Protein AF-A0AAV6TTL6-F1 (afdb_monomer_lite)

Organism: NCBI:txid931172

Structure (mmCIF, N/CA/C/O backbone):
data_AF-A0AAV6TTL6-F1
#
_entry.id   AF-A0AAV6TTL6-F1
#
loop_
_atom_site.group_PDB
_atom_site.id
_atom_site.type_symbol
_atom_site.label_atom_id
_atom_site.label_alt_id
_atom_site.label_comp_id
_atom_site.label_asym_id
_atom_site.label_entity_id
_atom_site.label_seq_id
_atom_site.pdbx_PDB_ins_code
_atom_site.Cartn_x
_atom_site.Cartn_y
_atom_site.Cartn_z
_atom_site.occupancy
_atom_site.B_iso_or_equiv
_atom_site.auth_seq_id
_atom_site.auth_comp_id
_atom_site.auth_asym_id
_atom_site.auth_atom_id
_atom_site.pdbx_PDB_model_num
ATOM 1 N N . MET A 1 1 ? -12.980 -9.043 17.197 1.00 67.25 1 MET A N 1
ATOM 2 C CA . MET A 1 1 ? -14.043 -9.750 16.443 1.00 67.25 1 MET A CA 1
ATOM 3 C C . MET A 1 1 ? -14.489 -9.001 15.184 1.00 67.25 1 MET A C 1
ATOM 5 O O . MET A 1 1 ? -14.545 -9.623 14.133 1.00 67.25 1 MET A O 1
ATOM 9 N N . GLN A 1 2 ? -14.723 -7.683 15.247 1.00 85.81 2 GLN A N 1
ATOM 10 C CA . GLN A 1 2 ? -15.204 -6.877 14.107 1.00 85.81 2 GLN A CA 1
ATOM 11 C C . GLN A 1 2 ? -14.284 -6.899 12.868 1.00 85.81 2 GLN A C 1
ATOM 13 O O . GLN A 1 2 ? -14.775 -7.007 11.749 1.00 85.81 2 GLN A O 1
ATOM 18 N N . ASP A 1 3 ? -12.959 -6.893 13.049 1.00 88.44 3 ASP A N 1
ATOM 19 C CA . ASP A 1 3 ? -12.009 -6.937 11.922 1.00 88.44 3 ASP A CA 1
ATOM 20 C C . ASP A 1 3 ? -12.083 -8.240 11.119 1.00 88.44 3 ASP A C 1
ATOM 22 O O . ASP A 1 3 ? -11.993 -8.213 9.893 1.00 88.44 3 ASP A O 1
ATOM 26 N N . ARG A 1 4 ? -12.277 -9.377 11.798 1.00 91.75 4 ARG A N 1
ATOM 27 C CA . ARG A 1 4 ? -12.425 -10.680 11.135 1.00 91.75 4 ARG A CA 1
ATOM 28 C C . ARG A 1 4 ? -13.728 -10.729 10.341 1.00 91.75 4 ARG A C 1
ATOM 30 O O . ARG A 1 4 ? -13.709 -11.139 9.189 1.00 91.75 4 ARG A O 1
ATOM 37 N N . ALA A 1 5 ? -14.825 -10.239 10.921 1.00 94.50 5 ALA A N 1
ATOM 38 C CA . ALA A 1 5 ? -16.115 -10.160 10.238 1.00 94.50 5 ALA A CA 1
ATOM 39 C C . ALA A 1 5 ? -16.056 -9.258 8.991 1.00 94.50 5 ALA A C 1
ATOM 41 O O . ALA A 1 5 ? -16.547 -9.637 7.930 1.00 94.50 5 ALA A O 1
ATOM 42 N N . LEU A 1 6 ? -15.396 -8.098 9.086 1.00 93.75 6 LEU A N 1
ATOM 43 C CA . LEU A 1 6 ? -15.210 -7.189 7.954 1.00 93.75 6 LEU A CA 1
ATOM 44 C C . LEU A 1 6 ? -14.358 -7.821 6.845 1.00 93.75 6 LEU A C 1
ATOM 46 O O . LEU A 1 6 ? -14.684 -7.688 5.670 1.00 93.75 6 LEU A O 1
ATOM 50 N N . LEU A 1 7 ? -13.282 -8.521 7.212 1.00 93.00 7 LEU A N 1
ATOM 51 C CA . LEU A 1 7 ? -12.421 -9.206 6.250 1.00 93.00 7 LEU A CA 1
ATOM 52 C C . LEU A 1 7 ? -13.174 -10.317 5.508 1.00 93.00 7 LEU A C 1
ATOM 54 O O . LEU A 1 7 ? -13.081 -10.399 4.287 1.00 93.00 7 LEU A O 1
ATOM 58 N N . VAL A 1 8 ? -13.956 -11.124 6.230 1.00 94.81 8 VAL A N 1
ATOM 59 C CA . VAL A 1 8 ? -14.787 -12.190 5.649 1.00 94.81 8 VAL A CA 1
ATOM 60 C C . VAL A 1 8 ? -15.866 -11.609 4.734 1.00 94.81 8 VAL A C 1
ATOM 62 O O . VAL A 1 8 ? -16.072 -12.109 3.633 1.00 94.81 8 VAL A O 1
ATOM 65 N N . LYS A 1 9 ? -16.496 -10.495 5.121 1.00 95.56 9 LYS A N 1
ATOM 66 C CA . LYS A 1 9 ? -17.422 -9.768 4.243 1.00 95.56 9 LYS A CA 1
ATOM 67 C C . LYS A 1 9 ? -16.733 -9.314 2.949 1.00 95.56 9 LYS A C 1
ATOM 69 O O . LYS A 1 9 ? -17.241 -9.568 1.863 1.00 95.56 9 LYS A O 1
ATOM 74 N N . CYS A 1 10 ? -15.547 -8.705 3.048 1.00 94.31 10 CYS A N 1
ATOM 75 C CA . CYS A 1 10 ? -14.767 -8.308 1.873 1.00 94.31 10 CYS A CA 1
ATOM 76 C C . CYS A 1 10 ? -14.357 -9.499 0.992 1.00 94.31 10 CYS A C 1
ATOM 78 O O . CYS A 1 10 ? -14.200 -9.311 -0.211 1.00 94.31 10 CYS A O 1
ATOM 80 N N . TYR A 1 11 ? -14.169 -10.689 1.569 1.00 96.50 11 TYR A N 1
ATOM 81 C CA . TYR A 1 11 ? -13.831 -11.913 0.841 1.00 96.50 11 TYR A CA 1
ATOM 82 C C . TYR A 1 11 ? -14.969 -12.379 -0.065 1.00 96.50 11 TYR A C 1
ATOM 84 O O . TYR A 1 11 ? -14.757 -12.555 -1.264 1.00 96.50 11 TYR A O 1
ATOM 92 N N . TYR A 1 12 ? -16.185 -12.471 0.473 1.00 96.50 12 TYR A N 1
ATOM 93 C CA . TYR A 1 12 ? -17.356 -12.862 -0.314 1.00 96.50 12 TYR A CA 1
ATOM 94 C C . TYR A 1 12 ? -17.741 -11.814 -1.364 1.00 96.50 12 TYR A C 1
ATOM 96 O O . TYR A 1 12 ? -18.096 -12.167 -2.480 1.00 96.50 12 TYR A O 1
ATOM 104 N N . GLU A 1 13 ? -17.587 -10.524 -1.061 1.00 95.06 13 GLU A N 1
ATOM 105 C CA . GLU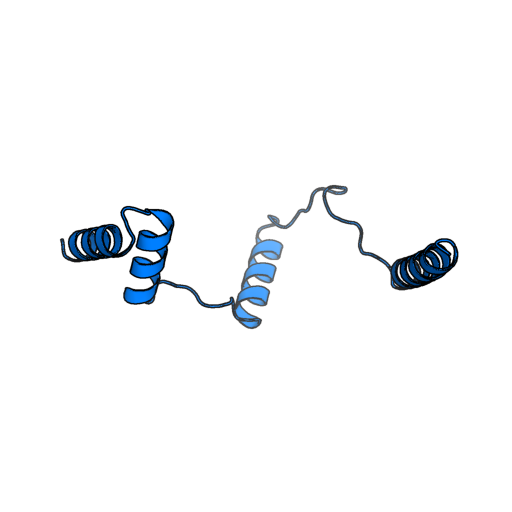 A 1 13 ? -17.800 -9.443 -2.039 1.00 95.06 13 GLU A CA 1
ATOM 106 C C . GLU A 1 13 ? -16.758 -9.406 -3.175 1.00 95.06 13 GLU A C 1
ATOM 108 O O . GLU A 1 13 ? -16.903 -8.627 -4.119 1.00 95.06 13 GLU A O 1
ATOM 113 N N . CYS A 1 14 ? -15.662 -10.156 -3.050 1.00 95.12 14 CYS A N 1
ATOM 114 C CA . CYS A 1 14 ? -14.573 -10.198 -4.022 1.00 95.12 14 CYS A CA 1
ATOM 115 C C . CYS A 1 14 ? -14.450 -11.567 -4.702 1.00 95.12 14 CYS A C 1
ATOM 117 O O . CYS A 1 14 ? -13.350 -11.910 -5.134 1.00 95.12 14 CYS A O 1
ATOM 119 N N . ASP A 1 15 ? -15.536 -12.338 -4.784 1.00 94.19 15 ASP A N 1
ATOM 120 C CA . ASP A 1 15 ? -15.577 -13.636 -5.473 1.00 94.19 15 ASP A CA 1
ATOM 121 C C . ASP A 1 15 ? -14.525 -14.617 -4.936 1.00 94.19 15 ASP A C 1
ATOM 123 O O . ASP A 1 15 ? -13.822 -15.286 -5.692 1.00 94.19 15 ASP A O 1
ATOM 127 N N . SER A 1 16 ? -14.340 -14.637 -3.612 1.00 93.06 16 SER A N 1
ATOM 128 C CA . SER A 1 16 ? -13.331 -15.470 -2.945 1.00 93.06 16 SER A CA 1
ATOM 129 C C . SER A 1 16 ? -11.878 -15.155 -3.347 1.00 93.06 16 SER A C 1
ATOM 131 O O . SER A 1 16 ? -10.961 -15.938 -3.101 1.00 93.06 16 SER A O 1
ATOM 133 N N . ASN A 1 17 ? -11.624 -13.976 -3.927 1.00 94.69 17 ASN A N 1
ATOM 134 C CA . ASN A 1 17 ? -10.279 -13.507 -4.246 1.00 94.69 17 ASN A CA 1
ATOM 135 C C . ASN A 1 17 ? -9.627 -12.843 -3.025 1.00 94.69 17 ASN A C 1
ATOM 137 O O . ASN A 1 17 ? -9.888 -11.679 -2.704 1.00 94.69 17 ASN A O 1
ATOM 141 N N . GLU A 1 18 ? -8.716 -13.565 -2.379 1.00 93.75 18 GLU A N 1
ATOM 142 C CA . GLU A 1 18 ? -8.017 -13.130 -1.164 1.00 93.75 18 GLU A CA 1
ATOM 143 C C . GLU A 1 18 ? -7.281 -11.796 -1.331 1.00 93.75 18 GLU A C 1
ATOM 145 O O . GLU A 1 18 ? -7.349 -10.917 -0.467 1.00 93.75 18 GLU A O 1
ATOM 150 N N . ARG A 1 19 ? -6.596 -11.606 -2.465 1.00 93.81 19 ARG A N 1
ATOM 151 C CA . ARG A 1 19 ? -5.802 -10.400 -2.727 1.00 93.81 19 ARG A CA 1
ATOM 152 C C . ARG A 1 19 ? -6.697 -9.171 -2.846 1.00 93.81 19 ARG A C 1
ATOM 154 O O . ARG A 1 19 ? -6.395 -8.125 -2.264 1.00 93.81 19 ARG A O 1
ATOM 161 N N . ARG A 1 20 ? -7.803 -9.301 -3.581 1.00 93.56 20 ARG A N 1
ATOM 162 C CA . ARG A 1 20 ? -8.789 -8.230 -3.791 1.00 93.56 20 ARG A CA 1
ATOM 163 C C . ARG A 1 20 ? -9.528 -7.915 -2.484 1.00 93.56 20 ARG A C 1
ATOM 165 O O . ARG A 1 20 ? -9.655 -6.745 -2.121 1.00 93.56 20 ARG A O 1
ATOM 172 N N . ALA A 1 21 ? -9.892 -8.946 -1.722 1.00 95.00 21 ALA A N 1
ATOM 173 C CA . ALA A 1 21 ? -10.514 -8.829 -0.406 1.00 95.00 21 ALA A CA 1
ATOM 174 C C . ALA A 1 21 ? -9.620 -8.094 0.601 1.00 95.00 21 ALA A C 1
ATOM 176 O O . ALA A 1 21 ? -10.056 -7.138 1.248 1.00 95.00 21 ALA A O 1
ATOM 177 N N . LEU 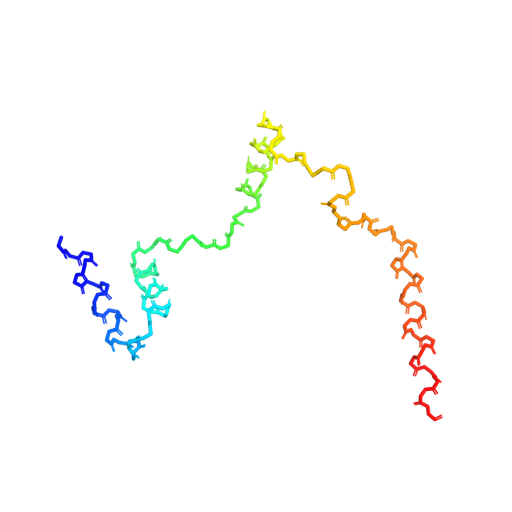A 1 22 ? -8.341 -8.474 0.684 1.00 92.31 22 LEU A N 1
ATOM 178 C CA . LEU A 1 22 ? -7.363 -7.828 1.556 1.00 92.31 22 LEU A CA 1
ATOM 179 C C . LEU A 1 22 ? -7.146 -6.361 1.164 1.00 92.31 22 LEU A C 1
ATOM 181 O O . LEU A 1 22 ? -7.034 -5.490 2.030 1.00 92.31 22 LEU A O 1
ATOM 185 N N . G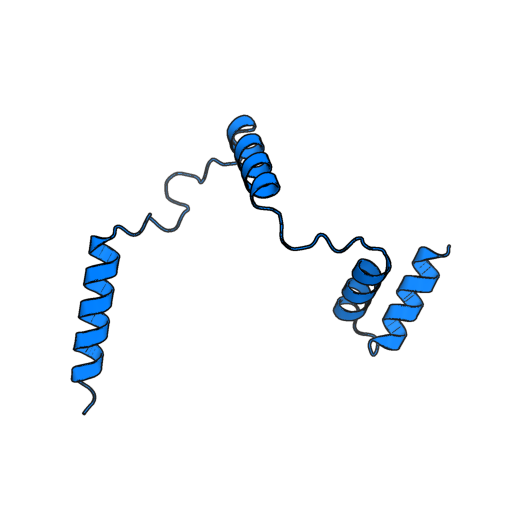LN A 1 23 ? -7.111 -6.059 -0.134 1.00 90.75 23 GLN A N 1
ATOM 186 C CA . GLN A 1 23 ? -6.993 -4.687 -0.624 1.00 90.75 23 GLN A CA 1
ATOM 187 C C . GLN A 1 23 ? -8.213 -3.833 -0.241 1.00 90.75 23 GLN A C 1
ATOM 189 O O . GLN A 1 23 ? -8.045 -2.701 0.230 1.00 90.75 23 GLN A O 1
ATOM 194 N N . LYS A 1 24 ? -9.428 -4.374 -0.391 1.00 91.44 24 LYS A N 1
ATOM 195 C CA . LYS A 1 24 ? -10.682 -3.711 -0.007 1.00 91.44 24 LYS A CA 1
ATOM 196 C C . LYS A 1 24 ? -10.735 -3.477 1.505 1.00 91.44 24 LYS A C 1
ATOM 198 O O . LYS A 1 24 ? -10.918 -2.340 1.931 1.00 91.44 24 LYS A O 1
ATOM 203 N N . PHE A 1 25 ? -10.413 -4.492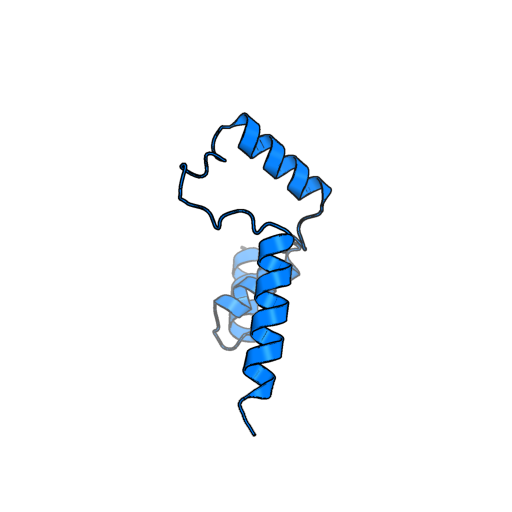 2.308 1.00 93.00 25 PHE A N 1
ATOM 204 C CA . PHE A 1 25 ? -10.309 -4.393 3.768 1.00 93.00 25 PHE A CA 1
ATOM 205 C C . PHE A 1 25 ? -9.332 -3.294 4.218 1.00 93.00 25 PHE A C 1
ATOM 207 O O . PHE A 1 25 ? -9.671 -2.456 5.054 1.00 93.00 25 PHE A O 1
ATOM 214 N N . ARG A 1 26 ? -8.124 -3.237 3.638 1.00 90.50 26 ARG A N 1
ATOM 215 C CA . ARG A 1 26 ? -7.129 -2.192 3.959 1.00 90.50 26 ARG A CA 1
ATOM 216 C C . ARG A 1 26 ? -7.616 -0.795 3.590 1.00 90.50 26 ARG A C 1
ATOM 218 O O . ARG A 1 26 ? -7.295 0.152 4.301 1.00 90.50 26 ARG A O 1
ATOM 225 N N . THR A 1 27 ? -8.374 -0.678 2.502 1.00 89.06 27 THR A N 1
ATOM 226 C CA . THR A 1 27 ? -8.973 0.588 2.061 1.00 89.06 27 THR A CA 1
ATOM 227 C C . THR A 1 27 ? -10.057 1.040 3.039 1.00 89.06 27 THR A C 1
ATOM 229 O O . THR A 1 27 ? -9.968 2.149 3.552 1.00 89.06 27 THR A O 1
ATOM 232 N N . VAL A 1 28 ? -11.002 0.158 3.388 1.00 88.94 28 VAL A N 1
ATOM 233 C CA . VAL A 1 28 ? -12.081 0.440 4.357 1.00 88.94 28 VAL A CA 1
ATOM 234 C C . VAL A 1 28 ? -11.524 0.820 5.729 1.00 88.94 28 VAL A C 1
ATOM 236 O O . VAL A 1 28 ? -12.037 1.713 6.391 1.00 88.94 28 VAL A O 1
ATOM 239 N N . ARG A 1 29 ? -10.435 0.179 6.161 1.00 86.88 29 ARG A N 1
ATOM 240 C CA . ARG A 1 29 ? -9.787 0.471 7.448 1.00 86.88 29 ARG A CA 1
ATOM 241 C C . ARG A 1 29 ? -8.912 1.730 7.428 1.00 86.88 29 ARG A C 1
ATOM 243 O O . ARG A 1 29 ? -8.245 1.991 8.424 1.00 86.88 29 ARG A O 1
ATOM 250 N N . GLY A 1 30 ? -8.805 2.438 6.300 1.00 78.25 30 GLY A N 1
ATOM 251 C CA . GLY A 1 30 ? -7.867 3.557 6.137 1.00 78.25 30 GLY A CA 1
ATOM 252 C C . GLY A 1 30 ? -6.393 3.149 6.284 1.00 78.25 30 GLY A C 1
ATOM 253 O O . GLY A 1 30 ? -5.508 3.991 6.379 1.00 78.25 30 GLY A O 1
ATOM 254 N N . LYS A 1 31 ? -6.101 1.840 6.295 1.00 73.38 31 LYS A N 1
ATOM 255 C CA . LYS A 1 31 ? -4.748 1.273 6.415 1.00 73.38 31 LYS A CA 1
ATOM 256 C C . LYS A 1 31 ? -4.019 1.216 5.077 1.00 73.38 31 LYS A C 1
ATOM 258 O O . LYS A 1 31 ? -2.878 0.748 5.005 1.00 73.38 31 LYS A O 1
ATOM 263 N N . ARG A 1 32 ? -4.665 1.652 3.997 1.00 64.56 32 ARG A N 1
ATOM 264 C CA . ARG A 1 32 ? -3.996 1.887 2.727 1.00 64.56 32 ARG A CA 1
ATOM 265 C C . ARG A 1 32 ? -3.140 3.137 2.903 1.00 64.56 32 ARG A C 1
ATOM 267 O O . ARG A 1 32 ? -3.630 4.253 2.802 1.00 64.56 32 ARG A O 1
ATOM 274 N N . ARG A 1 33 ? -1.853 2.938 3.197 1.00 67.88 33 ARG A N 1
ATOM 275 C CA . ARG A 1 33 ? -0.866 4.004 3.026 1.00 67.88 33 ARG A CA 1
ATOM 276 C C . ARG A 1 33 ? -0.963 4.426 1.562 1.00 67.88 33 ARG A C 1
ATOM 278 O O . ARG A 1 33 ? -0.787 3.587 0.678 1.00 67.88 33 ARG A O 1
ATOM 285 N N . GLY A 1 34 ? -1.359 5.675 1.331 1.00 72.88 34 GLY A N 1
ATOM 286 C CA . GLY A 1 34 ? -1.350 6.271 0.002 1.00 72.88 34 GLY A CA 1
ATOM 287 C C . GLY A 1 34 ? 0.065 6.278 -0.586 1.00 72.88 34 GLY A C 1
ATOM 288 O O . GLY A 1 34 ? 1.000 5.762 0.040 1.00 72.88 34 GLY A O 1
ATOM 289 N N . PRO A 1 35 ? 0.244 6.866 -1.777 1.00 76.81 35 PRO A N 1
ATOM 290 C CA . PRO A 1 35 ? 1.574 7.129 -2.306 1.00 76.81 35 PRO A CA 1
ATOM 291 C C . PRO A 1 35 ? 2.440 7.753 -1.209 1.00 76.81 35 PRO A C 1
ATOM 293 O O . PRO A 1 35 ? 1.996 8.659 -0.499 1.00 76.81 35 PRO A O 1
ATOM 296 N N . MET A 1 36 ? 3.644 7.218 -1.011 1.00 83.50 36 MET A N 1
ATOM 297 C CA . MET A 1 36 ? 4.532 7.751 0.012 1.00 83.50 36 MET A CA 1
ATOM 298 C C . MET A 1 36 ? 4.836 9.210 -0.317 1.00 83.50 36 MET A C 1
ATOM 300 O O . MET A 1 36 ? 5.202 9.532 -1.446 1.00 83.50 36 MET A O 1
ATOM 304 N N . THR A 1 37 ? 4.672 10.098 0.662 1.00 87.38 37 THR A N 1
ATOM 305 C CA . THR A 1 37 ? 4.980 11.512 0.457 1.00 87.38 37 THR A CA 1
ATOM 306 C C . THR A 1 37 ? 6.472 11.678 0.175 1.00 87.38 37 THR A C 1
ATOM 308 O O . THR A 1 37 ? 7.301 10.914 0.677 1.00 87.38 37 THR A O 1
ATOM 311 N N . SER A 1 38 ? 6.838 12.699 -0.598 1.00 90.00 38 SER A N 1
ATOM 312 C CA . SER A 1 38 ? 8.243 13.016 -0.890 1.00 90.00 38 SER A CA 1
ATOM 313 C C . SER A 1 38 ? 9.063 13.230 0.389 1.00 90.00 38 SER A C 1
ATOM 315 O O . SER A 1 38 ? 10.206 12.788 0.484 1.00 90.00 38 SER A O 1
ATOM 317 N N . GLN A 1 39 ? 8.462 13.837 1.415 1.00 88.31 39 GLN A N 1
ATOM 318 C CA . GLN A 1 39 ? 9.066 13.994 2.738 1.00 88.31 39 GLN A CA 1
ATOM 319 C C . GLN A 1 39 ? 9.263 12.648 3.454 1.00 88.31 39 GLN A C 1
ATOM 321 O O . GLN A 1 39 ? 10.320 12.416 4.043 1.00 88.31 39 GLN A O 1
ATOM 326 N N . GLY A 1 40 ? 8.277 11.747 3.382 1.00 87.69 40 GLY A N 1
ATOM 327 C CA . GLY A 1 40 ? 8.383 10.391 3.924 1.00 87.69 40 GLY A CA 1
ATOM 328 C C . GLY A 1 40 ? 9.497 9.591 3.252 1.00 87.69 40 GLY A C 1
ATOM 329 O O . GLY A 1 40 ? 10.275 8.934 3.940 1.00 87.69 40 GLY A O 1
ATOM 330 N N . LEU A 1 41 ? 9.636 9.728 1.930 1.00 87.88 41 LEU A N 1
ATOM 331 C CA . LEU A 1 41 ? 10.727 9.128 1.166 1.00 87.88 41 LEU A CA 1
ATOM 332 C C . LEU A 1 41 ? 12.092 9.662 1.615 1.00 87.88 41 LEU A C 1
ATOM 334 O O . LEU A 1 41 ? 12.970 8.862 1.922 1.00 87.88 41 LEU A O 1
ATOM 338 N N . ARG A 1 42 ? 12.262 10.987 1.743 1.00 91.12 42 ARG A N 1
ATOM 339 C CA . ARG A 1 42 ? 13.517 11.577 2.249 1.00 91.12 42 ARG A CA 1
ATOM 340 C C . ARG A 1 42 ? 13.865 11.078 3.650 1.00 91.12 42 ARG A C 1
ATOM 342 O O . ARG A 1 42 ? 15.014 10.734 3.904 1.00 91.12 42 ARG A O 1
ATOM 349 N N . LYS A 1 43 ? 12.880 10.999 4.553 1.00 90.31 43 LYS A N 1
ATOM 350 C CA . LYS A 1 43 ? 13.087 10.494 5.920 1.00 90.31 43 LYS A CA 1
ATOM 351 C C . LYS A 1 43 ? 13.520 9.028 5.916 1.00 90.31 43 LYS A C 1
ATOM 353 O O . LYS A 1 43 ? 14.420 8.658 6.661 1.00 90.31 43 LYS A O 1
ATOM 358 N N . MET A 1 44 ? 12.917 8.218 5.051 1.00 87.56 44 MET A N 1
ATOM 359 C CA . MET A 1 44 ? 13.280 6.816 4.880 1.00 87.56 44 MET A CA 1
ATOM 360 C C . MET A 1 44 ? 14.703 6.670 4.315 1.00 87.56 44 MET A C 1
ATOM 362 O O . MET A 1 44 ? 15.490 5.900 4.853 1.00 87.56 44 MET A O 1
ATOM 366 N N . MET A 1 45 ? 15.074 7.464 3.303 1.00 86.31 45 MET A N 1
ATOM 367 C CA . MET A 1 45 ? 16.442 7.508 2.767 1.00 86.31 45 MET A CA 1
ATOM 368 C C . MET A 1 45 ? 17.470 7.900 3.838 1.00 86.31 45 MET A C 1
ATOM 370 O O . MET A 1 45 ? 18.506 7.252 3.948 1.00 86.31 45 MET A O 1
ATOM 374 N N . ALA A 1 46 ? 17.169 8.906 4.665 1.00 87.25 46 ALA A N 1
ATOM 375 C CA . ALA A 1 46 ? 18.035 9.316 5.771 1.00 87.25 46 ALA A CA 1
ATOM 376 C C . ALA A 1 46 ? 18.198 8.203 6.823 1.00 87.25 46 ALA A C 1
ATOM 378 O O . ALA A 1 46 ? 19.308 7.943 7.278 1.00 87.25 46 ALA A O 1
ATOM 379 N N . GLN A 1 47 ? 17.116 7.494 7.169 1.00 86.81 47 GLN A N 1
ATOM 380 C CA . GLN A 1 47 ? 17.180 6.331 8.063 1.00 86.81 47 GLN A CA 1
ATOM 381 C C . GLN A 1 47 ? 18.036 5.204 7.477 1.00 86.81 47 GLN A C 1
ATOM 383 O O . GLN A 1 47 ? 18.812 4.585 8.201 1.00 86.81 47 GLN A O 1
ATOM 388 N N . PHE A 1 48 ? 17.936 4.952 6.173 1.00 81.19 48 PHE A N 1
ATOM 389 C CA . PHE A 1 48 ? 18.755 3.948 5.496 1.00 81.19 48 PHE A CA 1
ATOM 390 C C . PHE A 1 48 ? 20.241 4.322 5.438 1.00 81.19 48 PHE A C 1
ATOM 392 O O . PHE A 1 48 ? 21.088 3.450 5.613 1.00 81.19 48 PHE A O 1
ATOM 399 N N . GLN A 1 49 ? 20.567 5.601 5.230 1.00 81.06 49 GLN A N 1
ATOM 400 C CA . GLN A 1 49 ? 21.946 6.092 5.319 1.00 81.06 49 GLN A CA 1
ATOM 401 C C . GLN A 1 49 ? 22.497 5.942 6.740 1.00 81.06 49 GLN A C 1
ATOM 403 O O . GLN A 1 49 ? 23.582 5.401 6.919 1.00 81.06 49 GLN A O 1
ATOM 408 N N . ALA A 1 50 ? 21.723 6.346 7.751 1.00 81.88 50 ALA A N 1
ATOM 409 C CA . ALA A 1 50 ? 22.122 6.254 9.154 1.00 81.88 50 ALA A CA 1
ATOM 410 C C . ALA A 1 50 ? 22.306 4.805 9.640 1.00 81.88 50 ALA A C 1
A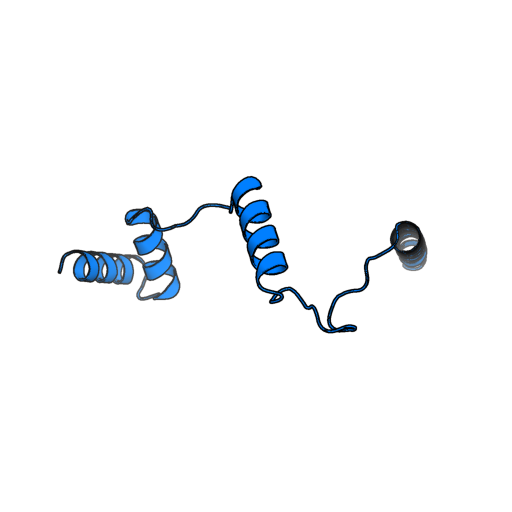TOM 412 O O . ALA A 1 50 ? 23.147 4.541 10.490 1.00 81.88 50 ALA A O 1
ATOM 413 N N . THR A 1 51 ? 21.527 3.861 9.105 1.00 81.62 51 THR A N 1
ATOM 414 C CA . THR A 1 51 ? 21.608 2.432 9.462 1.00 81.62 51 THR A CA 1
ATOM 415 C C . THR A 1 51 ? 22.614 1.647 8.618 1.00 81.62 51 THR A C 1
ATOM 417 O O . THR A 1 51 ? 22.822 0.467 8.880 1.00 81.62 51 THR A O 1
ATOM 420 N N . GLY A 1 52 ? 23.218 2.252 7.586 1.00 70.50 52 GLY A N 1
ATOM 421 C CA . GLY A 1 52 ? 24.148 1.570 6.672 1.00 70.50 52 GLY A CA 1
ATOM 422 C C . GLY A 1 52 ? 23.508 0.475 5.802 1.00 70.50 52 GLY A C 1
ATOM 423 O O . GLY A 1 52 ? 24.188 -0.169 5.001 1.00 70.50 52 GLY A O 1
ATOM 424 N N . LEU A 1 53 ? 22.189 0.283 5.907 1.00 69.50 53 LEU A N 1
ATOM 425 C CA . LEU A 1 53 ? 21.413 -0.716 5.162 1.00 69.50 53 LEU A CA 1
ATOM 426 C C . LEU A 1 53 ? 21.245 -0.354 3.678 1.00 69.50 53 LEU A C 1
ATOM 428 O O . LEU A 1 53 ? 20.760 -1.162 2.892 1.00 69.50 53 LEU A O 1
ATOM 432 N N . LEU A 1 54 ? 21.660 0.856 3.293 1.00 61.62 54 LEU A N 1
ATOM 433 C CA . LEU A 1 54 ? 21.747 1.318 1.909 1.00 61.62 54 LEU A CA 1
ATOM 434 C C . LEU A 1 54 ? 23.103 1.014 1.256 1.00 61.62 54 LEU A C 1
ATOM 436 O O . LEU A 1 54 ? 23.404 1.593 0.212 1.00 61.62 54 LEU A O 1
ATOM 440 N N . SER A 1 55 ? 23.925 0.126 1.828 1.00 56.06 55 SER A N 1
ATOM 441 C CA . SER A 1 55 ? 25.032 -0.455 1.068 1.00 56.06 55 SER A CA 1
ATOM 442 C C . SER A 1 55 ? 24.451 -1.343 -0.034 1.00 56.06 55 SER A C 1
ATOM 444 O O . SER A 1 55 ? 24.328 -2.561 0.066 1.00 56.06 55 SER A O 1
ATOM 446 N N . VAL A 1 56 ? 24.058 -0.702 -1.135 1.00 56.44 56 VAL A N 1
ATOM 447 C CA . VAL A 1 56 ? 24.082 -1.342 -2.439 1.00 56.44 56 VAL A CA 1
ATOM 448 C C . VAL A 1 56 ? 25.501 -1.871 -2.568 1.00 56.44 56 VAL A C 1
ATOM 450 O O . VAL A 1 56 ? 26.438 -1.080 -2.674 1.00 56.44 56 VAL A O 1
ATOM 453 N N . ALA A 1 57 ? 25.673 -3.189 -2.440 1.00 61.12 57 ALA A N 1
ATOM 454 C CA . ALA A 1 57 ? 26.981 -3.803 -2.606 1.00 61.12 57 ALA A CA 1
ATOM 455 C C . ALA A 1 57 ? 27.596 -3.252 -3.906 1.00 61.12 57 ALA A C 1
ATOM 457 O O . ALA A 1 57 ? 26.866 -3.168 -4.904 1.00 61.12 57 ALA A O 1
ATOM 458 N N . PRO A 1 58 ? 28.873 -2.834 -3.917 1.00 52.75 58 PRO A N 1
ATOM 459 C CA . PRO A 1 58 ? 29.514 -2.344 -5.131 1.00 52.75 58 PRO A CA 1
ATOM 460 C C . PRO A 1 58 ? 29.285 -3.365 -6.257 1.00 52.75 58 PRO A C 1
ATOM 462 O O . PRO A 1 58 ? 29.646 -4.530 -6.115 1.00 52.75 58 PRO A O 1
ATOM 465 N N . GLY A 1 59 ? 28.582 -2.967 -7.323 1.00 62.28 59 GLY A N 1
ATOM 466 C CA . GLY A 1 59 ? 28.207 -3.856 -8.433 1.00 62.28 59 GLY A CA 1
ATOM 467 C C . GLY A 1 59 ? 26.794 -4.466 -8.400 1.00 62.28 59 GLY A C 1
ATOM 468 O O . GLY A 1 59 ? 26.417 -5.138 -9.356 1.00 62.28 59 GLY A O 1
ATOM 469 N N . ARG A 1 60 ? 25.966 -4.222 -7.372 1.00 62.34 60 ARG A N 1
ATOM 470 C CA . ARG A 1 60 ? 24.537 -4.617 -7.342 1.00 62.34 60 ARG A CA 1
ATOM 471 C C . ARG A 1 60 ? 23.586 -3.427 -7.475 1.00 62.34 60 ARG A C 1
ATOM 473 O O . ARG A 1 60 ? 22.681 -3.233 -6.676 1.00 62.34 60 ARG A O 1
ATOM 480 N N . GLY A 1 61 ? 23.750 -2.655 -8.540 1.00 65.00 61 GLY A N 1
ATOM 481 C CA . GLY A 1 61 ? 22.783 -1.651 -8.981 1.00 65.00 61 GLY A CA 1
ATOM 482 C C . GLY A 1 61 ? 22.811 -1.525 -10.501 1.00 65.00 61 GLY A C 1
ATOM 483 O O . GLY A 1 61 ? 23.780 -1.929 -11.138 1.00 65.00 61 GLY A O 1
ATOM 484 N N . ARG A 1 62 ? 21.758 -0.958 -11.101 1.00 64.50 62 ARG A N 1
ATOM 485 C CA . ARG A 1 62 ? 21.887 -0.414 -12.460 1.00 64.50 62 ARG A CA 1
ATOM 486 C C . ARG A 1 62 ? 22.822 0.789 -12.365 1.00 64.50 62 ARG A C 1
ATOM 488 O O . ARG A 1 62 ? 22.556 1.689 -11.571 1.00 64.50 62 ARG A O 1
ATOM 495 N N . ASN A 1 63 ? 23.904 0.778 -13.142 1.00 63.56 63 ASN A N 1
ATOM 496 C CA . ASN A 1 63 ? 24.821 1.912 -13.238 1.00 63.56 63 ASN A CA 1
ATOM 497 C C . ASN A 1 63 ? 24.025 3.190 -13.530 1.00 63.56 63 ASN A C 1
ATOM 499 O O . ASN A 1 63 ? 23.049 3.155 -14.285 1.00 63.56 63 ASN A O 1
ATOM 503 N N . SER A 1 64 ? 24.428 4.308 -12.924 1.00 61.00 64 SER A N 1
ATOM 504 C CA . SER A 1 64 ? 23.853 5.609 -13.253 1.00 61.00 64 SER A CA 1
ATOM 505 C C . SER A 1 64 ? 24.041 5.854 -14.745 1.00 61.00 64 SER A C 1
ATOM 507 O O . SER A 1 64 ? 25.174 5.919 -15.222 1.00 61.00 64 SER A O 1
ATOM 509 N N . VAL A 1 65 ? 22.939 5.952 -15.483 1.00 70.69 65 VAL A N 1
ATOM 510 C CA . VAL A 1 65 ? 22.996 6.257 -16.910 1.00 70.69 65 VAL A CA 1
ATOM 511 C C . VAL A 1 65 ? 23.421 7.715 -17.033 1.00 70.69 65 VAL A C 1
ATOM 513 O O . VAL A 1 65 ? 22.758 8.604 -16.495 1.00 70.69 65 VAL A O 1
ATOM 516 N N . THR A 1 66 ? 24.561 7.957 -17.673 1.00 75.25 66 THR A N 1
ATOM 517 C CA . THR A 1 66 ? 25.026 9.319 -17.931 1.00 75.25 66 THR A CA 1
ATOM 518 C C . THR A 1 66 ? 24.188 9.933 -19.055 1.00 75.25 66 THR A C 1
ATOM 520 O O . THR A 1 66 ? 23.580 9.214 -19.854 1.00 75.25 66 THR A O 1
ATOM 523 N N . LYS A 1 67 ? 24.093 11.266 -19.111 1.00 73.50 67 LYS A N 1
ATOM 524 C CA . LYS A 1 67 ? 23.245 11.955 -20.105 1.00 73.50 67 LYS A CA 1
ATOM 525 C C . LYS A 1 67 ? 23.66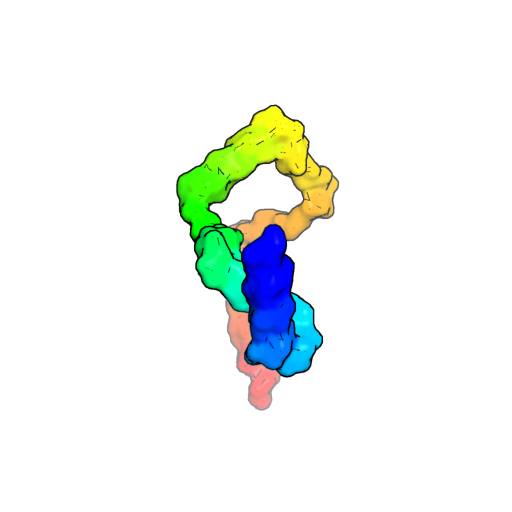5 11.612 -21.535 1.00 73.50 67 LYS A C 1
ATOM 527 O O . LYS A 1 67 ? 22.823 11.516 -22.419 1.00 73.50 67 LYS A O 1
ATOM 532 N N . GLU A 1 68 ? 24.951 11.370 -21.723 1.00 76.00 68 GLU A N 1
ATOM 533 C CA . GLU A 1 68 ? 25.590 10.990 -22.975 1.00 76.00 68 GLU A CA 1
ATOM 534 C C . GLU A 1 68 ? 25.158 9.581 -23.393 1.00 76.00 68 GLU A C 1
ATOM 536 O O . GLU A 1 68 ? 24.802 9.372 -24.547 1.00 76.00 68 GLU A O 1
ATOM 541 N N . ALA A 1 69 ? 25.089 8.635 -22.449 1.00 74.38 69 ALA A N 1
ATOM 542 C CA . ALA A 1 69 ? 24.601 7.283 -22.716 1.00 74.38 69 ALA A CA 1
ATOM 543 C C . ALA A 1 69 ? 23.104 7.267 -23.074 1.00 74.38 69 ALA A C 1
ATOM 545 O O . ALA A 1 69 ? 22.679 6.474 -23.910 1.00 74.38 69 ALA A O 1
ATOM 546 N N . VAL A 1 70 ? 22.304 8.162 -22.479 1.00 76.44 70 VAL A N 1
ATOM 547 C CA . VAL A 1 70 ? 20.894 8.339 -22.867 1.00 76.44 70 VAL A CA 1
ATOM 548 C C . VAL A 1 70 ? 20.786 8.944 -24.266 1.00 76.44 70 VAL A C 1
ATOM 550 O O . VAL A 1 70 ? 20.015 8.440 -25.074 1.00 76.44 70 VAL A O 1
ATOM 553 N N . ALA A 1 71 ? 21.553 9.996 -24.563 1.00 78.81 71 ALA A N 1
ATOM 554 C CA . ALA A 1 71 ? 21.535 10.645 -25.873 1.00 78.81 71 ALA A CA 1
ATOM 555 C C . ALA A 1 71 ? 21.938 9.670 -26.988 1.00 78.81 71 ALA A C 1
ATOM 557 O O . ALA A 1 71 ? 21.249 9.569 -27.997 1.00 78.81 71 ALA A O 1
ATOM 558 N N . LEU A 1 72 ? 22.992 8.884 -26.763 1.00 78.38 72 LEU A N 1
ATOM 559 C CA . LEU A 1 72 ? 23.487 7.913 -27.733 1.00 78.38 72 LEU A CA 1
ATOM 560 C C . LEU A 1 72 ? 22.478 6.779 -27.975 1.00 78.38 72 LEU A C 1
ATOM 562 O O . LEU A 1 72 ? 22.212 6.437 -29.120 1.00 78.38 72 LEU A O 1
ATOM 566 N N . ALA A 1 73 ? 21.826 6.273 -26.923 1.00 76.62 73 ALA A N 1
ATOM 567 C CA . ALA A 1 73 ? 20.768 5.272 -27.067 1.00 76.62 73 ALA A CA 1
ATOM 568 C C . ALA A 1 73 ? 19.524 5.806 -27.807 1.00 76.62 73 ALA A C 1
ATOM 570 O O . ALA A 1 73 ? 18.834 5.048 -28.488 1.00 76.62 73 ALA A O 1
ATOM 571 N N . VAL A 1 74 ? 19.214 7.100 -27.673 1.00 80.00 74 VAL A N 1
ATOM 572 C CA . VAL A 1 74 ? 18.103 7.743 -28.395 1.00 80.00 74 VAL A CA 1
ATOM 573 C C . VAL A 1 74 ? 18.428 7.891 -29.882 1.00 80.00 74 VAL A C 1
ATOM 575 O O . VAL A 1 74 ? 17.567 7.587 -30.705 1.00 80.00 74 VAL A O 1
ATOM 578 N N . GLU A 1 75 ? 19.655 8.290 -30.220 1.00 77.50 75 GLU A N 1
ATOM 579 C CA . GLU A 1 75 ? 20.139 8.365 -31.606 1.00 77.50 75 GLU A CA 1
ATOM 580 C C . GLU A 1 75 ? 20.184 6.978 -32.266 1.00 77.50 75 GLU A C 1
ATOM 582 O O . GLU A 1 75 ? 19.655 6.792 -33.361 1.00 77.50 75 GLU A O 1
ATOM 587 N N . GLU A 1 76 ? 20.716 5.958 -31.584 1.00 72.50 76 GLU A N 1
ATOM 588 C CA . GLU A 1 76 ? 20.730 4.581 -32.100 1.00 72.50 76 GLU A CA 1
ATOM 589 C C . GLU A 1 76 ? 19.312 4.037 -32.323 1.00 72.50 76 GLU A C 1
ATOM 591 O O . GLU A 1 76 ? 19.019 3.466 -33.374 1.00 72.50 76 GLU A O 1
ATOM 596 N N . ALA A 1 77 ? 18.392 4.277 -31.384 1.00 75.00 77 ALA A N 1
ATOM 597 C CA . ALA A 1 77 ? 16.992 3.881 -31.531 1.00 75.00 77 ALA A CA 1
ATOM 598 C C . ALA A 1 77 ? 16.238 4.685 -32.608 1.00 75.00 77 ALA A C 1
ATOM 600 O O . ALA A 1 77 ? 15.157 4.272 -33.039 1.00 75.00 77 ALA A O 1
ATOM 601 N N . ALA A 1 78 ? 16.741 5.853 -33.012 1.00 73.94 78 ALA A N 1
ATOM 602 C CA . ALA A 1 78 ? 16.211 6.620 -34.136 1.00 73.94 78 ALA A CA 1
ATOM 603 C C . ALA A 1 78 ? 16.743 6.081 -35.474 1.00 73.94 78 ALA A C 1
ATOM 605 O O . ALA A 1 78 ? 15.972 5.942 -36.421 1.00 73.94 78 ALA A O 1
ATOM 606 N N . MET A 1 79 ? 18.021 5.697 -35.523 1.00 69.62 79 MET A N 1
ATOM 607 C CA . MET A 1 79 ? 18.666 5.120 -36.707 1.00 69.62 79 MET A CA 1
ATOM 608 C C . MET A 1 79 ? 18.167 3.701 -37.027 1.00 69.62 79 MET A C 1
ATOM 610 O O . MET A 1 79 ? 17.970 3.372 -38.195 1.00 69.62 79 MET A O 1
ATOM 614 N N . ASP A 1 80 ? 17.888 2.874 -36.015 1.00 59.78 80 ASP A N 1
ATOM 615 C CA . ASP A 1 80 ? 17.340 1.517 -36.200 1.00 59.78 80 ASP A CA 1
ATOM 616 C C . ASP A 1 80 ? 15.901 1.537 -36.753 1.00 59.78 80 ASP A C 1
ATOM 618 O O . ASP A 1 80 ? 15.508 0.712 -37.578 1.00 59.78 80 ASP A O 1
ATOM 622 N N . ARG A 1 81 ? 15.128 2.576 -36.407 1.00 57.75 81 ARG A N 1
ATOM 623 C CA . ARG A 1 81 ? 13.783 2.808 -36.962 1.00 57.75 81 ARG A CA 1
ATOM 624 C C . ARG A 1 81 ? 13.780 3.278 -38.420 1.00 57.75 81 ARG A C 1
ATOM 626 O O . ARG A 1 81 ? 12.722 3.259 -39.039 1.00 57.75 81 ARG A O 1
ATOM 633 N N . GLY A 1 82 ? 14.932 3.660 -38.973 1.00 56.25 82 GLY A N 1
ATOM 634 C CA . GLY A 1 82 ? 15.089 4.047 -40.379 1.00 56.25 82 GLY A CA 1
ATOM 635 C C . GLY A 1 82 ? 15.464 2.901 -41.327 1.00 56.25 82 GLY A C 1
ATOM 636 O O . GLY A 1 82 ? 15.523 3.125 -42.531 1.00 56.25 82 GLY A O 1
ATOM 637 N N . ARG A 1 83 ? 15.738 1.688 -40.819 1.00 52.38 83 ARG A N 1
ATOM 638 C CA . ARG A 1 83 ? 16.164 0.531 -41.636 1.00 52.38 83 ARG A CA 1
ATOM 639 C C . ARG A 1 83 ? 15.039 -0.478 -41.920 1.00 52.38 83 ARG A C 1
ATOM 641 O O . ARG A 1 83 ? 15.220 -1.369 -42.743 1.00 52.38 83 ARG A O 1
ATOM 648 N N . ALA A 1 84 ? 13.880 -0.338 -41.279 1.00 51.50 84 ALA A N 1
ATOM 649 C CA . ALA A 1 84 ? 12.702 -1.163 -41.542 1.00 51.50 84 ALA A CA 1
ATOM 650 C C . ALA A 1 84 ? 11.738 -0.471 -42.526 1.00 51.50 84 ALA A C 1
ATOM 652 O O . ALA A 1 84 ? 10.634 -0.083 -42.148 1.00 51.50 84 ALA A O 1
ATOM 653 N N . THR A 1 85 ? 12.167 -0.314 -43.779 1.00 44.34 85 THR A N 1
ATOM 654 C CA . THR A 1 85 ? 11.297 -0.046 -44.939 1.00 44.34 85 THR A CA 1
ATOM 655 C C . THR A 1 85 ? 11.799 -0.828 -46.134 1.00 44.34 85 THR A C 1
ATOM 657 O O . THR A 1 85 ? 13.018 -0.711 -46.399 1.00 44.34 85 THR A O 1
#

Radius of gyration: 23.18 Å; chains: 1; bounding box: 47×30×61 Å

Secondary structure (DSSP, 8-state):
-HHHHHHHHHHHTTTT-HHHHHHHHHHHTT----SPPHHHHHHHHHHHHHHTTT---TT-SPPPPPHHHHHHHHHHHHHHTTS--

Foldseek 3Di:
DVLVVQLVVLCVVVVNDNVRSVVVSCVVVVVPPDPQDPVNVVVVVVVCVVVVVPCCPVPNDDPDQDPVNVVVVVVVVVVVVVPPD

Sequence (85 aa):
MQDRALLVKCYYECDSNERRALQKFRTVRGKRRGPMTSQGLRKMMAQFQATGLLSVAPGRGRNSVTKEAVALAVEEAAMDRGRAT

pLDDT: mean 79.23, std 13.46, range [44.34, 96.5]